Protein AF-A0A9N7BH44-F1 (afdb_monomer_lite)

InterPro domains:
  IPR023387 DUF1653-like domain [PF07866] (4-38)
  IPR037135 DUF1653-like domain superfamily [G3DSA:2.30.30.320] (1-39)

Sequence (39 aa):
MRTGIYKHYKGKLYQVIDTAKHTETLQELVVYKVLYDNF

Structure (mmCIF, N/CA/C/O backbone):
data_AF-A0A9N7BH44-F1
#
_entry.id   AF-A0A9N7BH44-F1
#
loop_
_atom_site.group_PDB
_atom_site.id
_atom_site.type_symbol
_atom_site.label_atom_id
_atom_site.label_alt_id
_atom_site.label_comp_id
_atom_site.label_asym_id
_atom_site.label_entity_id
_atom_site.label_seq_id
_atom_site.pdbx_PDB_ins_code
_atom_site.Cartn_x
_atom_site.Cartn_y
_atom_site.Cartn_z
_atom_site.occupancy
_atom_site.B_iso_or_equiv
_atom_site.auth_seq_id
_atom_site.auth_comp_id
_atom_site.auth_asym_id
_atom_site.auth_atom_id
_atom_site.pdbx_PDB_model_num
ATOM 1 N N . MET A 1 1 ? -9.259 0.807 -0.509 1.00 73.62 1 MET A N 1
ATOM 2 C CA . MET A 1 1 ? -8.462 0.778 -1.764 1.00 73.62 1 MET A CA 1
ATOM 3 C C . MET A 1 1 ? -8.818 -0.463 -2.572 1.00 73.62 1 MET A C 1
ATOM 5 O O . MET A 1 1 ? -9.431 -1.360 -2.013 1.00 73.62 1 MET A O 1
ATOM 9 N N . ARG A 1 2 ? -8.473 -0.531 -3.865 1.00 84.19 2 ARG A N 1
ATOM 10 C CA . ARG A 1 2 ? -8.580 -1.791 -4.622 1.00 84.19 2 ARG A CA 1
ATOM 11 C C . ARG A 1 2 ? -7.295 -2.597 -4.441 1.00 84.19 2 ARG A C 1
ATOM 13 O O . ARG A 1 2 ? -6.207 -2.032 -4.476 1.00 84.19 2 ARG A O 1
ATOM 20 N N . THR A 1 3 ? -7.435 -3.896 -4.223 1.00 91.06 3 THR A N 1
ATOM 21 C CA . THR A 1 3 ? -6.313 -4.837 -4.215 1.00 91.06 3 THR A CA 1
ATOM 22 C C . THR A 1 3 ? -5.881 -5.118 -5.653 1.00 91.06 3 THR A C 1
ATOM 24 O O . THR A 1 3 ? -6.685 -5.008 -6.584 1.00 91.06 3 THR A O 1
ATOM 27 N N . GLY A 1 4 ? -4.600 -5.425 -5.863 1.00 93.56 4 GLY A N 1
ATOM 28 C CA . GLY A 1 4 ? -4.077 -5.672 -7.208 1.00 93.56 4 GLY A CA 1
ATOM 29 C C . GLY A 1 4 ? -2.619 -5.278 -7.398 1.00 93.56 4 GLY A C 1
ATOM 30 O O . GLY A 1 4 ? -1.919 -4.925 -6.452 1.00 93.56 4 GLY A O 1
ATOM 31 N N . ILE A 1 5 ? -2.154 -5.361 -8.643 1.00 95.12 5 ILE A N 1
ATOM 32 C CA . ILE A 1 5 ? -0.775 -5.040 -9.014 1.00 95.12 5 ILE A CA 1
ATOM 33 C C . ILE A 1 5 ? -0.690 -3.578 -9.443 1.00 95.12 5 ILE A C 1
ATOM 35 O O . ILE A 1 5 ? -1.421 -3.126 -10.323 1.00 95.12 5 ILE A O 1
ATOM 39 N N . TYR A 1 6 ? 0.250 -2.861 -8.841 1.00 94.06 6 TYR A N 1
ATOM 40 C CA . TYR A 1 6 ? 0.535 -1.462 -9.097 1.00 94.06 6 TYR A CA 1
ATOM 41 C C . TYR A 1 6 ? 1.988 -1.299 -9.533 1.00 94.06 6 TYR A C 1
ATOM 43 O O . TYR A 1 6 ? 2.910 -1.894 -8.970 1.00 94.06 6 TYR A O 1
ATOM 51 N N . LYS A 1 7 ? 2.199 -0.452 -10.540 1.00 93.75 7 LYS A N 1
ATOM 52 C CA . LYS A 1 7 ? 3.530 -0.027 -10.963 1.00 93.75 7 LYS A CA 1
ATOM 53 C C . LYS A 1 7 ? 3.884 1.253 -10.223 1.00 93.75 7 LYS A C 1
ATOM 55 O O . LYS A 1 7 ? 3.229 2.278 -10.393 1.00 93.75 7 LYS A O 1
ATOM 60 N N . HIS A 1 8 ? 4.923 1.193 -9.403 1.00 90.50 8 HIS A N 1
ATOM 61 C CA . HIS A 1 8 ? 5.480 2.379 -8.775 1.00 90.50 8 HIS A CA 1
ATOM 62 C C . HIS A 1 8 ? 6.088 3.290 -9.843 1.00 90.50 8 HIS A C 1
ATOM 64 O O . HIS A 1 8 ? 6.573 2.816 -10.873 1.00 90.50 8 HIS A O 1
ATOM 70 N N . TYR A 1 9 ? 6.137 4.597 -9.582 1.00 90.56 9 TYR A N 1
ATOM 71 C CA . TYR A 1 9 ? 6.671 5.566 -10.546 1.00 90.56 9 TYR A CA 1
ATOM 72 C C . TYR A 1 9 ? 8.128 5.268 -10.951 1.00 90.56 9 TYR A C 1
ATOM 74 O O . TYR A 1 9 ? 8.545 5.582 -12.059 1.00 90.56 9 TYR A O 1
ATOM 82 N N . LYS A 1 10 ? 8.886 4.581 -10.083 1.00 90.62 10 LYS A N 1
ATOM 83 C CA . LYS A 1 10 ? 10.252 4.090 -10.356 1.00 90.62 10 LYS A CA 1
ATOM 84 C C . LYS A 1 10 ? 10.310 2.808 -11.207 1.00 90.62 10 LYS A C 1
ATOM 86 O O . LYS A 1 10 ? 11.342 2.151 -11.250 1.00 90.62 10 LYS A O 1
ATOM 91 N N . GLY A 1 11 ? 9.204 2.389 -11.816 1.00 91.31 11 GLY A N 1
ATOM 92 C CA . GLY A 1 11 ? 9.138 1.240 -12.722 1.00 91.31 11 GLY A CA 1
ATOM 93 C C . GLY A 1 11 ? 8.954 -0.129 -12.059 1.00 91.31 11 GLY A C 1
ATOM 94 O O . GLY A 1 11 ? 8.569 -1.071 -12.746 1.00 91.31 11 GLY A O 1
ATOM 95 N N . LYS A 1 12 ? 9.171 -0.237 -10.745 1.00 93.44 12 LYS A N 1
ATOM 96 C CA . LYS A 1 12 ? 9.037 -1.477 -9.964 1.00 93.44 12 LYS A CA 1
ATOM 97 C C . LYS A 1 12 ? 7.570 -1.859 -9.723 1.00 93.44 12 LYS A C 1
ATOM 99 O O . LYS A 1 12 ? 6.721 -0.983 -9.551 1.00 93.44 12 LYS A O 1
ATOM 104 N N . LEU A 1 13 ? 7.286 -3.162 -9.702 1.00 94.00 13 LEU A N 1
ATOM 105 C CA . LEU A 1 13 ? 5.945 -3.714 -9.480 1.00 94.00 13 LEU A CA 1
ATOM 106 C C . LEU A 1 13 ? 5.728 -4.097 -8.014 1.00 94.00 13 LEU A C 1
ATOM 108 O O . LEU A 1 13 ? 6.597 -4.691 -7.373 1.00 94.00 13 LEU A O 1
ATOM 112 N N . TYR A 1 14 ? 4.538 -3.785 -7.514 1.00 95.12 14 TYR A N 1
ATOM 113 C CA . TYR A 1 14 ? 4.105 -4.069 -6.151 1.00 95.12 14 TYR A CA 1
ATOM 114 C C . TYR A 1 14 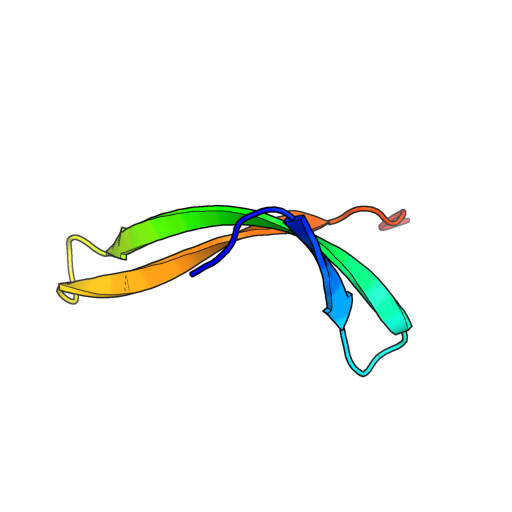? 2.678 -4.617 -6.181 1.00 95.12 14 TYR A C 1
ATOM 116 O O . TYR A 1 14 ? 1.847 -4.147 -6.955 1.00 95.12 14 TYR A O 1
ATOM 124 N N . GLN A 1 15 ? 2.378 -5.592 -5.332 1.00 95.25 15 GLN A N 1
ATOM 125 C CA . GLN A 1 15 ? 1.029 -6.108 -5.129 1.00 95.25 15 GLN A CA 1
ATOM 126 C C . GLN A 1 15 ? 0.443 -5.504 -3.857 1.00 95.25 15 GLN A C 1
ATOM 128 O O . GLN A 1 15 ? 0.969 -5.749 -2.774 1.00 95.25 15 GLN A O 1
ATOM 133 N N . VAL A 1 16 ? -0.652 -4.757 -3.975 1.00 95.69 16 VAL A N 1
ATOM 134 C CA . VAL A 1 16 ? -1.473 -4.337 -2.834 1.00 95.69 16 VAL A CA 1
ATOM 135 C C . VAL A 1 16 ? -2.321 -5.522 -2.394 1.00 95.69 16 VAL A C 1
ATOM 137 O O . VAL A 1 16 ? -3.114 -6.048 -3.180 1.00 95.69 16 VAL A O 1
ATOM 140 N N . ILE A 1 17 ? -2.118 -5.934 -1.146 1.00 95.56 17 ILE A N 1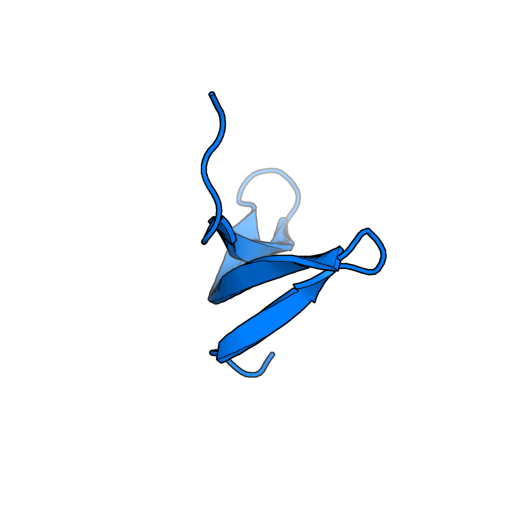
ATOM 141 C CA . ILE A 1 17 ? -2.793 -7.070 -0.519 1.00 95.56 17 ILE A CA 1
ATOM 142 C C . ILE A 1 17 ? -4.070 -6.591 0.160 1.00 95.56 17 ILE A C 1
ATOM 144 O O . ILE A 1 17 ? -5.126 -7.150 -0.108 1.00 95.56 17 ILE A O 1
ATOM 148 N N . ASP A 1 18 ? -3.968 -5.563 1.006 1.00 95.62 18 ASP A N 1
ATOM 149 C CA . ASP A 1 18 ? -5.102 -4.981 1.727 1.00 95.62 18 ASP A CA 1
ATOM 150 C C . ASP A 1 18 ? -4.733 -3.610 2.330 1.00 95.62 18 ASP A C 1
ATOM 152 O O . ASP A 1 18 ? -3.610 -3.120 2.174 1.00 95.62 18 ASP A O 1
ATOM 156 N N . THR A 1 19 ? -5.672 -2.995 3.039 1.00 95.00 19 THR A N 1
ATOM 157 C CA . THR A 1 19 ? -5.476 -1.829 3.904 1.0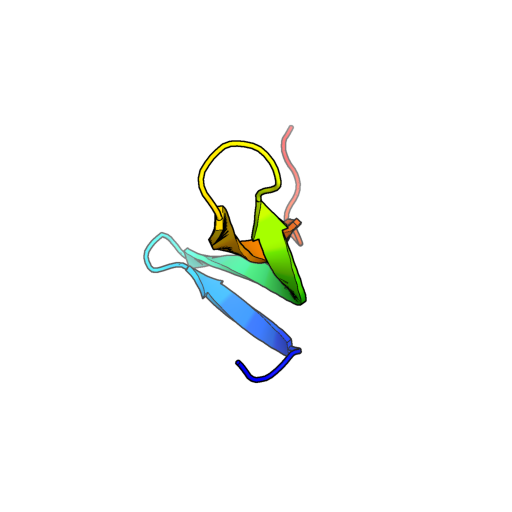0 95.00 19 THR A CA 1
ATOM 158 C C . THR A 1 19 ? -5.640 -2.222 5.368 1.00 95.00 19 THR A C 1
ATOM 160 O O . THR A 1 19 ? -6.577 -2.933 5.719 1.00 95.00 19 THR A O 1
ATOM 163 N N . ALA A 1 20 ? -4.751 -1.740 6.232 1.00 94.94 20 ALA A N 1
ATOM 164 C CA . ALA A 1 20 ? -4.775 -2.019 7.665 1.00 94.94 20 ALA A CA 1
ATOM 165 C C . ALA A 1 20 ? -4.685 -0.724 8.474 1.00 94.94 20 ALA A C 1
ATOM 167 O O . ALA A 1 20 ? -4.126 0.274 8.021 1.00 94.94 20 ALA A O 1
ATOM 168 N N . LYS A 1 21 ? -5.214 -0.751 9.698 1.00 96.94 21 LYS A N 1
ATOM 169 C CA . LYS A 1 21 ? -5.121 0.371 10.632 1.00 96.94 21 LYS A CA 1
ATOM 170 C C . LYS A 1 21 ? -3.928 0.171 11.559 1.00 96.94 21 LYS A C 1
ATOM 172 O O . LYS A 1 21 ? -3.873 -0.821 12.283 1.00 96.94 21 LYS A O 1
ATOM 177 N N . HIS A 1 22 ? -2.993 1.116 11.554 1.00 96.62 22 HIS A N 1
ATOM 178 C CA . HIS A 1 22 ? -1.881 1.111 12.496 1.00 96.62 22 HIS A CA 1
ATOM 179 C C . HIS A 1 22 ? -2.412 1.338 13.914 1.00 96.62 22 HIS A C 1
ATOM 181 O O . HIS A 1 22 ? -3.105 2.322 14.160 1.00 96.62 22 HIS A O 1
ATOM 187 N N . THR A 1 23 ? -2.131 0.435 14.850 1.00 95.50 23 THR A N 1
ATOM 188 C CA . THR A 1 23 ? -2.754 0.464 16.184 1.00 95.50 23 THR A CA 1
ATOM 189 C C . THR A 1 23 ? -2.283 1.637 17.035 1.00 95.50 23 THR A C 1
ATOM 191 O O . THR A 1 23 ? -3.078 2.186 17.790 1.00 95.50 23 THR A O 1
ATOM 194 N N . GLU A 1 24 ? -1.024 2.054 16.890 1.00 96.81 24 GLU A N 1
ATOM 195 C CA . GLU A 1 24 ? -0.441 3.125 17.709 1.00 96.81 24 GLU A CA 1
ATOM 196 C C . GLU A 1 24 ? -0.854 4.521 17.231 1.00 96.81 24 GLU A C 1
ATOM 198 O O . GLU A 1 24 ? -1.081 5.414 18.041 1.00 96.81 24 GLU A O 1
ATOM 203 N N . THR A 1 25 ? -0.975 4.719 15.914 1.00 96.81 25 THR A N 1
ATOM 204 C CA . THR A 1 25 ? -1.280 6.039 15.325 1.00 96.81 25 THR A CA 1
ATOM 205 C C . THR A 1 25 ? -2.687 6.141 14.746 1.00 96.81 25 THR A C 1
ATOM 207 O O . THR A 1 25 ? -3.102 7.220 14.331 1.00 96.81 25 THR A O 1
ATOM 210 N N . LEU A 1 26 ? -3.428 5.030 14.695 1.00 95.88 26 LEU A N 1
ATOM 211 C CA . LEU A 1 26 ? -4.754 4.903 14.082 1.00 95.88 26 LEU A CA 1
ATOM 212 C C . LEU A 1 26 ? -4.810 5.265 12.588 1.00 95.88 26 LEU A C 1
ATOM 214 O O . LEU A 1 26 ? -5.902 5.433 12.045 1.00 95.88 26 LEU A O 1
ATOM 218 N N . GLN A 1 27 ? -3.661 5.344 11.915 1.00 97.31 27 GLN A N 1
ATOM 219 C CA . GLN A 1 27 ? -3.560 5.688 10.498 1.00 97.31 27 GLN A CA 1
ATOM 220 C C . GLN A 1 27 ? -3.902 4.496 9.599 1.00 97.31 27 GLN A C 1
ATOM 222 O O . GLN A 1 27 ? -3.524 3.360 9.885 1.00 97.31 27 GLN A O 1
ATOM 227 N N . GLU A 1 28 ? -4.584 4.764 8.486 1.00 95.94 28 GLU A N 1
ATOM 228 C CA . GLU A 1 28 ? -4.777 3.788 7.412 1.00 95.94 28 GLU A CA 1
ATOM 229 C C . GLU A 1 28 ? -3.485 3.629 6.606 1.00 95.94 28 GLU A C 1
ATOM 231 O O . GLU A 1 28 ? -2.959 4.591 6.045 1.00 95.94 28 GLU A O 1
ATOM 236 N N . LEU A 1 29 ? -2.984 2.399 6.540 1.00 95.38 29 LEU A N 1
ATOM 237 C CA . LEU A 1 29 ? -1.789 2.020 5.799 1.00 95.38 29 LEU A CA 1
ATOM 238 C C . LEU A 1 29 ? -2.124 0.958 4.753 1.00 95.38 29 LEU A C 1
ATOM 240 O O . LEU A 1 29 ? -3.053 0.166 4.906 1.00 95.38 29 LEU A O 1
ATOM 244 N N . VAL A 1 30 ? -1.325 0.922 3.690 1.00 95.44 30 VAL A N 1
ATOM 245 C CA . VAL A 1 30 ? -1.437 -0.078 2.625 1.00 95.44 30 VAL A CA 1
ATOM 246 C C . VAL A 1 30 ?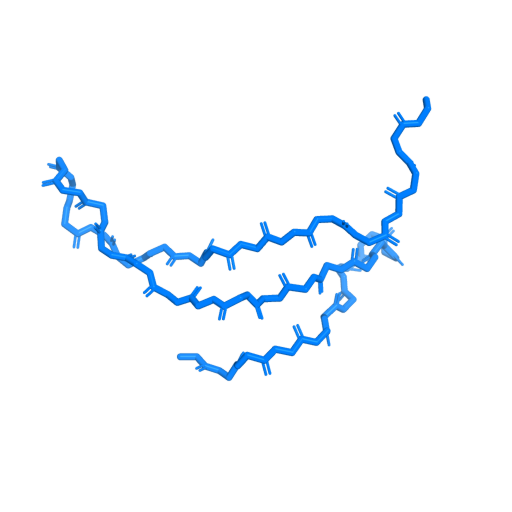 -0.478 -1.221 2.908 1.00 95.44 30 VAL A C 1
ATOM 248 O O . VAL A 1 30 ? 0.730 -1.013 3.016 1.00 95.44 30 VAL A O 1
ATOM 251 N N . VAL A 1 31 ? -1.008 -2.436 2.974 1.00 95.31 31 VAL A N 1
ATOM 252 C CA . VAL A 1 31 ? -0.218 -3.660 3.076 1.00 95.31 31 VAL A CA 1
ATOM 253 C C . VAL A 1 31 ? 0.099 -4.135 1.663 1.00 95.31 31 VAL A C 1
ATOM 255 O O . VAL A 1 31 ? -0.805 -4.406 0.868 1.00 95.31 31 VAL A O 1
ATOM 258 N N . TYR A 1 32 ? 1.386 -4.230 1.328 1.00 94.88 32 TYR A N 1
ATOM 259 C CA . TYR A 1 32 ? 1.830 -4.599 -0.014 1.00 94.88 32 T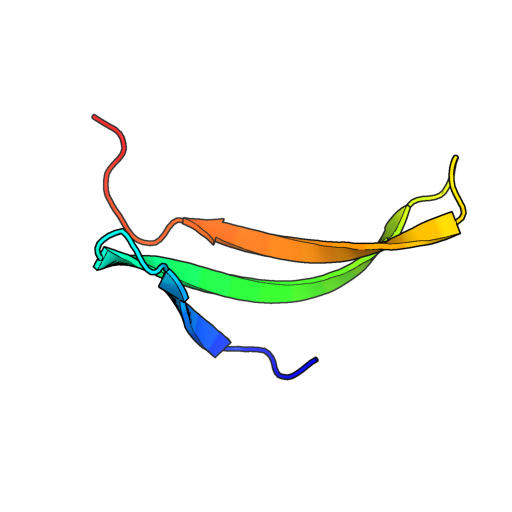YR A CA 1
ATOM 260 C C . TYR A 1 32 ? 3.026 -5.556 -0.005 1.00 94.88 32 TYR A C 1
ATOM 262 O O . TYR A 1 32 ? 3.768 -5.648 0.972 1.00 94.88 32 TYR A O 1
ATOM 270 N N . LYS A 1 33 ? 3.233 -6.246 -1.132 1.00 93.88 33 LYS A N 1
ATOM 271 C CA . LYS A 1 33 ? 4.383 -7.120 -1.400 1.00 93.88 33 LYS A CA 1
ATOM 272 C C . LYS A 1 33 ? 5.139 -6.648 -2.642 1.00 93.88 33 LYS A C 1
ATOM 274 O O . LYS A 1 33 ? 4.528 -6.280 -3.643 1.00 93.88 33 LYS A O 1
ATOM 279 N N . VAL A 1 34 ? 6.470 -6.670 -2.589 1.00 94.38 34 VAL A N 1
ATOM 280 C CA . VAL A 1 34 ? 7.330 -6.434 -3.761 1.00 94.38 34 VAL A CA 1
ATOM 281 C C . VAL A 1 34 ? 7.241 -7.609 -4.740 1.00 94.38 34 VAL A C 1
ATOM 283 O O . VAL A 1 34 ? 7.254 -8.764 -4.321 1.00 94.38 34 VAL A O 1
ATOM 286 N N . LEU A 1 35 ? 7.143 -7.321 -6.041 1.00 91.44 35 LEU A N 1
ATOM 287 C CA . LEU A 1 35 ? 7.096 -8.338 -7.107 1.00 91.44 35 LEU A CA 1
ATOM 288 C C . LEU A 1 35 ? 8.367 -8.358 -7.968 1.00 91.44 35 LEU A C 1
ATOM 290 O O . LEU A 1 35 ? 8.342 -8.808 -9.109 1.00 91.44 35 LEU A O 1
ATOM 294 N N . TYR A 1 36 ? 9.461 -7.807 -7.457 1.00 86.62 36 TYR A N 1
ATOM 295 C CA . TYR A 1 36 ? 10.730 -7.729 -8.164 1.00 86.62 36 TYR A CA 1
ATOM 296 C C . TYR A 1 36 ? 11.851 -8.218 -7.251 1.00 86.62 36 TYR A C 1
ATOM 298 O O . TYR A 1 36 ? 11.733 -8.153 -6.025 1.00 86.62 36 TYR A O 1
ATOM 306 N N . ASP A 1 37 ? 12.928 -8.692 -7.866 1.00 79.81 37 ASP A N 1
ATOM 307 C CA . ASP A 1 37 ? 14.094 -9.186 -7.149 1.00 79.81 37 ASP A CA 1
ATOM 308 C C . ASP A 1 37 ? 14.851 -8.041 -6.462 1.00 79.81 37 ASP A C 1
ATOM 310 O O . ASP A 1 37 ? 15.222 -7.045 -7.090 1.00 79.81 37 ASP A O 1
ATO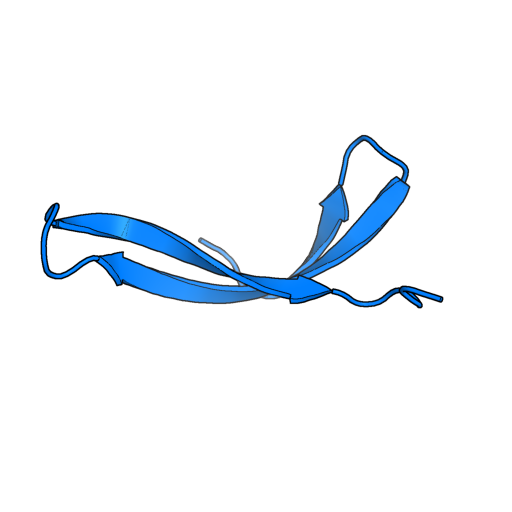M 314 N N . ASN A 1 38 ? 15.046 -8.180 -5.153 1.00 64.69 38 ASN A N 1
ATOM 315 C CA . ASN A 1 38 ? 15.963 -7.368 -4.358 1.00 64.69 38 ASN A CA 1
ATOM 316 C C . ASN A 1 38 ? 17.234 -8.212 -4.166 1.00 64.69 38 ASN A C 1
ATOM 318 O O . ASN A 1 38 ? 17.438 -8.765 -3.087 1.00 64.69 38 ASN A O 1
ATOM 322 N N . PHE A 1 39 ? 18.032 -8.360 -5.224 1.00 56.88 39 PHE A N 1
ATOM 323 C CA . PHE A 1 39 ? 19.421 -8.810 -5.101 1.00 56.88 39 PHE A CA 1
ATOM 324 C C . PHE A 1 39 ? 20.339 -7.606 -4.887 1.00 56.88 39 PHE A C 1
ATOM 326 O O . PHE A 1 39 ? 20.078 -6.551 -5.516 1.00 56.88 39 PHE A O 1
#

Foldseek 3Di:
DDFAWDQDPVRWIKTFPDWDQDPVPRDIDTDIDGPDDPD

Radius of gyration: 11.78 Å; chains: 1; bounding box: 28×15×30 Å

pLDDT: mean 91.37, std 8.57, range [56.88, 97.31]

Secondary structure (DSSP, 8-state):
---EEEE-TTS-EEEEEEEEE-TTT--EEEEEEE-S---

Organism: NCBI:txid369822